Protein 3VU5 (pdb70)

Sequence (60 aa):
NNLLRAIEAQQHLLQLTVWGIKQLQARILAVERYLKDQWEEWDKKIEEYTKKIEELIKKS

Secondary structure (DSSP, 8-state):
-HHHHHHHHHHHHHHHHHHHHHHHHHHHHHHHHHHHH-/-HHHHHHHHHHHHHHHHHHHH-

Structure (mmCIF, N/CA/C/O backbone):
data_3VU5
#
_entry.id   3VU5
#
_cell.length_a   45.281
_cell.length_b   45.281
_cell.length_c   183.218
_cell.angle_alpha   90.00
_cell.angle_beta   90.00
_cell.angle_gamma   120.00
#
_symmetry.space_group_name_H-M   'P 63 2 2'
#
loop_
_entity.id
_entity.type
_entity.pdbx_description
1 polymer 'Transmembrane protein gp41'
2 polymer SC22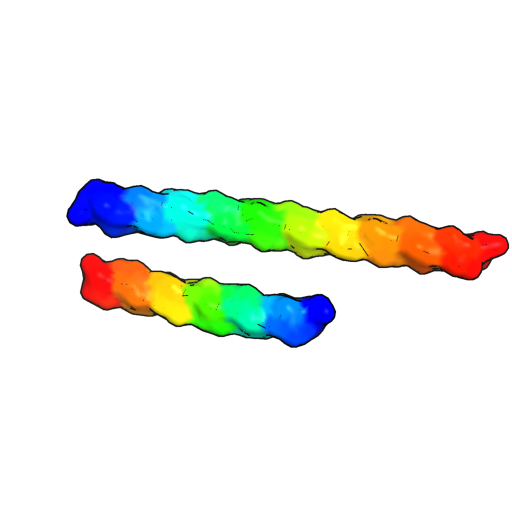
3 non-polymer 'SULFATE ION'
4 non-polymer 'AMMONIUM ION'
5 water water
#
loop_
_atom_site.group_PDB
_atom_site.id
_atom_site.type_symbol
_atom_site.label_atom_id
_atom_site.label_alt_id
_atom_site.label_comp_id
_atom_site.label_asym_id
_atom_site.label_entity_id
_atom_site.label_seq_id
_atom_site.pdbx_PDB_ins_code
_atom_site.Cartn_x
_atom_site.Cartn_y
_atom_site.Cartn_z
_atom_site.occupancy
_atom_site.B_iso_or_equiv
_atom_site.auth_seq_id
_atom_site.auth_comp_id
_atom_site.auth_asym_id
_atom_site.auth_atom_id
_atom_site.pdbx_PDB_model_num
ATOM 1 N N . ASN A 1 1 ? -16.427 11.954 -45.345 1.00 57.13 553 ASN A N 1
ATOM 2 C CA . ASN A 1 1 ? -15.255 11.233 -44.850 1.00 52.69 553 ASN A CA 1
ATOM 3 C C . ASN A 1 1 ? -14.601 11.903 -43.627 1.00 54.38 553 ASN A C 1
ATOM 4 O O . ASN A 1 1 ? -14.292 11.250 -42.627 1.00 41.86 553 ASN A O 1
ATOM 14 N N . ASN A 1 2 ? -14.378 13.204 -43.718 1.00 43.74 554 ASN A N 1
ATOM 15 C CA . ASN A 1 2 ? -14.062 13.970 -42.541 1.00 49.95 554 ASN A CA 1
ATOM 16 C C . ASN A 1 2 ? -15.294 14.022 -41.663 1.00 49.79 554 ASN A C 1
ATOM 17 O O . ASN A 1 2 ? -15.189 14.189 -40.425 1.00 41.83 554 ASN A O 1
ATOM 28 N N . LEU A 1 3 ? -16.457 13.862 -42.298 1.00 40.60 555 LEU A N 1
ATOM 29 C CA . LEU A 1 3 ? -17.720 13.873 -41.565 1.00 46.57 555 LEU A CA 1
ATOM 30 C C . LEU A 1 3 ? -17.833 12.619 -40.719 1.00 42.72 555 LEU A C 1
ATOM 31 O O . LEU A 1 3 ? -18.259 12.664 -39.551 1.00 40.51 555 LEU A O 1
ATOM 47 N N . LEU A 1 4 ? -17.432 11.498 -41.300 1.00 34.79 556 LEU A N 1
ATOM 48 C CA . LEU A 1 4 ? -17.445 10.235 -40.582 1.00 41.85 556 LEU A CA 1
ATOM 49 C C . LEU A 1 4 ? -16.434 10.258 -39.459 1.00 38.30 556 LEU A C 1
ATOM 50 O O . LEU A 1 4 ? -16.744 9.794 -38.367 1.00 37.71 556 LEU A O 1
ATOM 66 N N . ARG A 1 5 ? -15.245 10.802 -39.716 1.00 34.32 557 ARG A N 1
ATOM 67 C CA . ARG A 1 5 ? -14.216 10.890 -38.698 1.00 37.69 557 ARG A CA 1
ATOM 68 C C . ARG A 1 5 ? -14.688 11.757 -37.508 1.00 40.01 557 ARG A C 1
ATOM 69 O O . ARG A 1 5 ? -14.339 11.477 -36.360 1.00 32.21 557 ARG A O 1
ATOM 90 N N . ALA A 1 6 ? -15.441 12.813 -37.807 1.00 35.32 558 ALA A N 1
ATOM 91 C CA . ALA A 1 6 ? -16.023 13.671 -36.792 1.00 35.45 558 ALA A CA 1
ATOM 92 C C . ALA A 1 6 ? -16.890 12.853 -35.878 1.00 35.52 558 ALA A C 1
ATOM 93 O O . ALA A 1 6 ? -16.765 12.940 -34.667 1.00 33.18 558 ALA A O 1
ATOM 100 N N . ILE A 1 7 ? -17.779 12.074 -36.488 1.00 33.04 559 ILE A N 1
ATOM 101 C CA . ILE A 1 7 ? -18.748 11.264 -35.777 1.00 33.45 559 ILE A CA 1
ATOM 102 C C . ILE A 1 7 ? -18.055 10.207 -34.939 1.00 37.57 559 ILE A C 1
ATOM 103 O O . ILE A 1 7 ? -18.503 9.911 -33.827 1.00 29.23 559 ILE A O 1
ATOM 119 N N . GLU A 1 8 ? -16.973 9.635 -35.461 1.00 31.39 560 GLU A N 1
ATOM 120 C CA . GLU A 1 8 ? -16.191 8.670 -34.693 1.00 33.04 560 GLU A CA 1
ATOM 121 C C . GLU A 1 8 ? -15.569 9.326 -33.463 1.00 34.68 560 GLU A C 1
ATOM 122 O O . GLU A 1 8 ? -15.535 8.720 -32.418 1.00 34.16 560 GLU A O 1
ATOM 134 N N . ALA A 1 9 ? -15.093 10.559 -33.594 1.00 33.24 561 ALA A N 1
ATOM 135 C CA . ALA A 1 9 ? -14.443 11.255 -32.500 1.00 31.70 561 ALA A CA 1
ATOM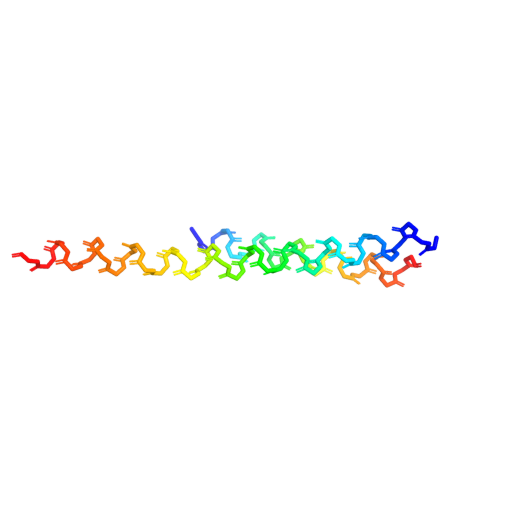 136 C C . ALA A 1 9 ? -15.489 11.651 -31.452 1.00 35.77 561 ALA A C 1
ATOM 137 O O . ALA A 1 9 ? -15.245 11.605 -30.241 1.00 28.62 561 ALA A O 1
ATOM 144 N N . GLN A 1 10 ? -16.644 12.073 -31.943 1.00 30.77 562 GLN A N 1
ATOM 145 C CA . GLN A 1 10 ? -17.764 12.357 -31.091 1.00 33.11 562 GLN A CA 1
ATOM 146 C C . GLN A 1 10 ? -18.184 11.127 -30.300 1.00 38.25 562 GLN A C 1
ATOM 147 O O . GLN A 1 10 ? -18.569 11.244 -29.110 1.00 28.18 562 GLN A O 1
ATOM 161 N N . GLN A 1 11 ? -18.145 9.968 -30.948 1.00 28.29 563 GLN A N 1
ATOM 162 C CA . GLN A 1 11 ? -18.479 8.710 -30.269 1.00 30.81 563 GLN A CA 1
ATOM 163 C C . GLN A 1 11 ? -17.478 8.411 -29.145 1.00 33.68 563 GLN A C 1
ATOM 164 O O . GLN A 1 11 ? -17.890 7.941 -28.075 1.00 29.13 563 GLN A O 1
ATOM 178 N N . HIS A 1 12 ? -16.183 8.672 -29.369 1.00 30.83 564 HIS A N 1
ATOM 179 C CA . HIS A 1 12 ? -15.202 8.514 -28.270 1.00 36.57 564 HIS A CA 1
ATOM 180 C C . HIS A 1 12 ? -15.515 9.465 -27.123 1.00 31.22 564 HIS A C 1
ATOM 181 O O . HIS A 1 12 ? -15.383 9.111 -25.961 1.00 31.00 564 HIS A O 1
ATOM 196 N N . LEU A 1 13 ? -15.907 10.692 -27.449 1.00 27.33 565 LEU A N 1
ATOM 197 C CA . LEU A 1 13 ? -16.253 11.670 -26.415 1.00 30.52 565 LEU A CA 1
ATOM 198 C C . LEU A 1 13 ? -17.414 11.164 -25.571 1.00 34.14 565 LEU A C 1
ATOM 199 O O . LEU A 1 13 ? -17.404 11.257 -24.355 1.00 31.97 565 LEU A O 1
ATOM 215 N N . LEU A 1 14 ? -18.440 10.665 -26.240 1.00 28.74 566 LEU A N 1
ATOM 216 C CA . LEU A 1 14 ? -19.602 10.133 -25.565 1.00 31.32 566 LEU A CA 1
ATOM 217 C C . LEU A 1 14 ? -19.273 8.983 -24.622 1.00 32.49 566 LEU A C 1
ATOM 218 O O . LEU A 1 14 ? -19.836 8.894 -23.495 1.00 31.50 566 LEU A O 1
ATOM 234 N N . GLN A 1 15 ? -18.407 8.067 -25.059 1.00 30.06 567 GLN A N 1
ATOM 235 C CA . GLN A 1 15 ? -18.014 6.954 -24.185 1.00 32.17 567 GLN A CA 1
ATOM 236 C C . GLN A 1 15 ? -17.251 7.438 -22.943 1.00 32.26 567 GLN A C 1
ATOM 237 O O . GLN A 1 15 ? -17.394 6.849 -21.846 1.00 24.26 567 GLN A O 1
ATOM 251 N N . LEU A 1 16 ? -16.490 8.515 -23.110 1.00 28.50 568 LEU A N 1
ATOM 252 C CA . LEU A 1 16 ? -15.839 9.186 -21.980 1.00 28.08 568 LEU A CA 1
ATOM 253 C C . LEU A 1 16 ? -16.861 9.801 -21.010 1.00 31.09 568 LEU A C 1
ATOM 254 O O . LEU A 1 16 ? -16.659 9.773 -19.780 1.00 29.72 568 LEU A O 1
ATOM 270 N N . THR A 1 17 ? -17.961 10.345 -21.532 1.00 24.84 569 THR A N 1
ATOM 271 C CA . THR A 1 17 ? -18.956 10.875 -20.627 1.00 30.65 569 THR A CA 1
ATOM 272 C C . THR A 1 17 ? -19.702 9.769 -19.859 1.00 28.90 569 THR A C 1
ATOM 273 O O . THR A 1 17 ? -19.977 9.929 -18.651 1.00 25.42 569 THR A O 1
ATOM 284 N N . VAL A 1 18 ? -19.988 8.663 -20.542 1.00 23.05 570 VAL A N 1
ATOM 285 C CA . VAL A 1 18 ? -20.581 7.464 -19.938 1.00 24.66 570 VAL A CA 1
ATOM 286 C C . VAL A 1 18 ? -19.697 6.943 -18.799 1.00 25.12 570 VAL A C 1
ATOM 287 O O . VAL A 1 18 ? -20.196 6.662 -17.733 1.00 23.45 570 VAL A O 1
ATOM 300 N N . TRP A 1 19 ? -18.397 6.792 -19.037 1.00 23.13 571 TRP A N 1
ATOM 301 C CA . TRP A 1 19 ? -17.463 6.395 -18.004 1.00 27.40 571 TRP A CA 1
ATOM 302 C C . TRP A 1 19 ? -17.601 7.320 -16.763 1.00 27.13 571 TRP A C 1
ATOM 303 O O . TRP A 1 19 ? -17.609 6.863 -15.627 1.00 25.94 571 TRP A O 1
ATOM 324 N N . GLY A 1 20 ? -17.707 8.618 -17.011 1.00 27.21 572 GLY A N 1
ATOM 325 C CA . GLY A 1 20 ? -17.735 9.624 -15.976 1.00 23.58 572 GLY A CA 1
ATOM 326 C C . GLY A 1 20 ? -18.984 9.491 -15.160 1.00 23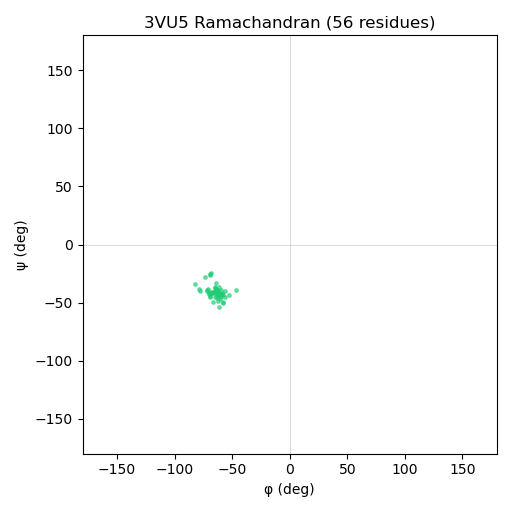.34 572 GLY A C 1
ATOM 327 O O . GLY A 1 20 ? -18.927 9.400 -13.936 1.00 22.91 572 GLY A O 1
ATOM 331 N N . ILE A 1 21 ? -20.115 9.408 -15.842 1.00 19.85 573 ILE A N 1
ATOM 332 C CA . ILE A 1 21 ? -21.403 9.287 -15.190 1.00 23.34 573 ILE A CA 1
ATOM 333 C C . ILE A 1 21 ? -21.498 8.033 -14.323 1.00 24.67 573 ILE A C 1
ATOM 334 O O . ILE A 1 21 ? -22.003 8.074 -13.198 1.00 21.42 573 ILE A O 1
ATOM 350 N N . LYS A 1 22 ? -21.008 6.904 -14.829 1.00 21.65 574 LYS A N 1
ATOM 351 C CA . LYS A 1 22 ? -21.043 5.678 -14.040 1.00 23.10 574 LYS A CA 1
ATOM 352 C C . LYS A 1 22 ? -20.160 5.757 -12.771 1.00 24.68 574 LYS A C 1
ATOM 353 O O . LYS A 1 22 ? -20.493 5.159 -11.757 1.00 23.40 574 LYS A O 1
ATOM 372 N N . GLN A 1 23 ? -19.006 6.423 -12.874 1.00 20.21 575 GLN A N 1
ATOM 373 C CA . GLN A 1 23 ? -18.116 6.634 -11.752 1.00 25.45 575 GLN A CA 1
ATOM 374 C C . GLN A 1 23 ? -18.837 7.488 -10.675 1.00 25.30 575 GLN A C 1
ATOM 375 O O . GLN A 1 23 ? -18.782 7.199 -9.471 1.00 23.50 575 GLN A O 1
ATOM 389 N N . LEU A 1 24 ? -19.486 8.562 -11.128 1.00 21.29 576 LEU A N 1
ATOM 390 C CA . LEU A 1 24 ? -20.213 9.451 -10.224 1.00 23.68 576 LEU A CA 1
ATOM 391 C C . LEU A 1 24 ? -21.379 8.760 -9.529 1.00 23.55 576 LEU A C 1
ATOM 392 O O . LEU A 1 24 ? -21.612 8.940 -8.278 1.00 22.98 576 LEU A O 1
ATOM 408 N N . GLN A 1 25 ? -22.134 7.993 -10.295 1.00 20.96 577 GLN A N 1
ATOM 409 C CA . GLN A 1 25 ? -23.299 7.308 -9.723 1.00 25.35 577 GLN A CA 1
ATOM 410 C C . GLN A 1 25 ? -22.871 6.325 -8.627 1.00 25.80 577 GLN A C 1
ATOM 411 O O . GLN A 1 25 ? -23.528 6.276 -7.584 1.00 22.01 577 GLN A O 1
ATOM 425 N N . ALA A 1 26 ? -21.775 5.594 -8.835 1.00 21.85 578 ALA A N 1
ATOM 426 C CA . ALA A 1 26 ? -21.290 4.674 -7.815 1.00 23.21 578 ALA A CA 1
ATOM 427 C C . ALA A 1 26 ? -20.862 5.428 -6.573 1.00 22.90 578 ALA A C 1
ATOM 428 O O . ALA A 1 26 ? -21.092 4.997 -5.451 1.00 20.60 578 ALA A O 1
ATOM 435 N N . ARG A 1 27 ? -20.212 6.567 -6.778 1.00 24.38 579 ARG A N 1
ATOM 436 C CA . ARG A 1 27 ? -19.701 7.332 -5.663 1.00 23.43 579 ARG A CA 1
ATOM 437 C C . ARG A 1 27 ? -20.813 8.000 -4.879 1.00 20.55 579 ARG A C 1
ATOM 438 O O . ARG A 1 27 ? -20.767 8.053 -3.652 1.00 19.11 579 ARG A O 1
ATOM 459 N N . ILE A 1 28 ? -21.817 8.529 -5.559 1.00 21.05 580 ILE A N 1
ATOM 460 C CA . ILE A 1 28 ? -22.923 9.163 -4.823 1.00 24.64 580 ILE A CA 1
ATOM 461 C C . ILE A 1 28 ? -23.681 8.124 -4.003 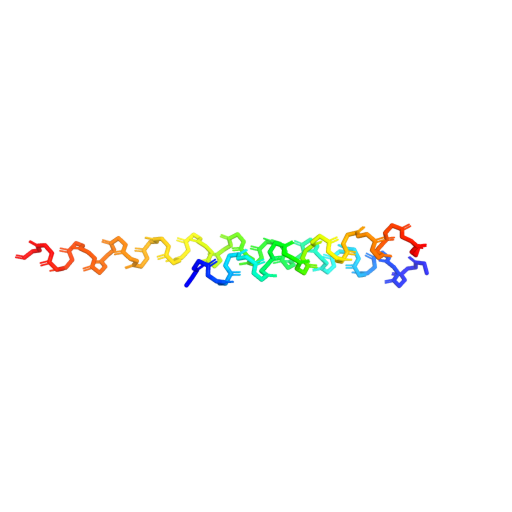1.00 22.62 580 ILE A C 1
ATOM 462 O O . ILE A 1 28 ? -24.104 8.402 -2.907 1.00 20.28 580 ILE A O 1
ATOM 478 N N . LEU A 1 29 ? -23.895 6.953 -4.579 1.00 21.98 581 LEU A N 1
ATOM 479 C CA . LEU A 1 29 ? -24.597 5.854 -3.904 1.00 20.21 581 LEU A CA 1
ATOM 480 C C . LEU A 1 29 ? -23.829 5.394 -2.681 1.00 17.84 581 LEU A C 1
ATOM 481 O O . LEU A 1 29 ? -24.426 5.177 -1.611 1.00 20.65 581 LEU A O 1
ATOM 497 N N . ALA A 1 30 ? -22.502 5.313 -2.791 1.00 19.16 582 ALA A N 1
ATOM 498 C CA . ALA A 1 30 ? -21.695 4.957 -1.636 1.00 19.12 582 ALA A CA 1
ATOM 499 C C . ALA A 1 30 ? -21.876 5.996 -0.493 1.00 22.90 582 ALA A C 1
ATOM 500 O O . ALA A 1 30 ? -21.914 5.630 0.680 1.00 20.43 582 ALA A O 1
ATOM 507 N N . VAL A 1 31 ? -21.903 7.280 -0.826 1.00 19.80 583 VAL A N 1
ATOM 508 C CA . VAL A 1 31 ? -22.126 8.318 0.159 1.00 21.43 583 VAL A CA 1
ATOM 509 C C . VAL A 1 31 ? -23.569 8.211 0.782 1.00 21.08 583 VAL A C 1
ATOM 510 O O . VAL A 1 31 ? -23.730 8.284 1.995 1.00 20.13 583 VAL A O 1
ATOM 523 N N . GLU A 1 32 ? -24.592 8.012 -0.057 1.00 18.24 584 GLU A N 1
ATOM 524 C CA . GLU A 1 32 ? -25.987 7.869 0.442 1.00 20.29 584 GLU A CA 1
ATOM 525 C C . GLU A 1 32 ? -26.039 6.693 1.403 1.00 21.91 584 GLU A C 1
ATOM 526 O O . GLU A 1 32 ? -26.624 6.758 2.466 1.00 18.86 584 GLU A O 1
ATOM 538 N N . ARG A 1 33 ? -25.363 5.607 1.049 1.00 19.60 585 ARG A N 1
ATOM 539 C CA . ARG A 1 33 ? -25.368 4.423 1.897 1.00 20.16 585 ARG A CA 1
ATOM 540 C C . ARG A 1 33 ? -24.622 4.642 3.220 1.00 23.20 585 ARG A C 1
ATOM 541 O O . ARG A 1 33 ? -25.051 4.156 4.266 1.00 22.49 585 ARG A O 1
ATOM 562 N N . TYR A 1 34 ? -23.479 5.312 3.155 1.00 19.88 586 TYR A N 1
ATOM 563 C CA . TYR A 1 34 ? -22.745 5.707 4.343 1.00 21.76 586 TYR A CA 1
ATOM 564 C C . TYR A 1 34 ? -23.635 6.550 5.281 1.00 25.34 586 TYR A C 1
ATOM 565 O O . TYR A 1 34 ? -23.697 6.318 6.490 1.00 21.49 586 TYR A O 1
ATOM 583 N N . LEU A 1 35 ? -24.358 7.511 4.729 1.00 20.20 587 LEU A N 1
ATOM 584 C CA . LEU A 1 35 ? -25.183 8.382 5.574 1.00 20.61 587 LEU A CA 1
ATOM 585 C C . LEU A 1 35 ? -26.319 7.571 6.213 1.00 27.24 587 LEU A C 1
ATOM 586 O O . LEU A 1 35 ? -26.630 7.711 7.400 1.00 23.70 587 LEU A O 1
ATOM 602 N N . LYS A 1 36 ? -26.898 6.683 5.428 1.00 23.65 588 LYS A N 1
ATOM 603 C CA . LYS A 1 36 ? -27.964 5.817 5.915 1.00 26.68 588 LYS A CA 1
ATOM 604 C C . LYS A 1 36 ? -27.467 4.921 7.022 1.00 33.99 588 LYS A C 1
ATOM 605 O O . LYS A 1 36 ? -28.155 4.765 8.033 1.00 26.89 588 LYS A O 1
ATOM 624 N N . ASP A 1 37 ? -26.276 4.339 6.845 1.00 28.60 589 ASP A N 1
ATOM 625 C CA . ASP A 1 37 ? -25.722 3.446 7.866 1.00 31.00 589 ASP A CA 1
ATOM 626 C C . ASP A 1 37 ? -25.308 4.171 9.147 1.00 38.39 589 ASP A C 1
ATOM 627 O O . ASP A 1 37 ? -25.219 3.539 10.177 1.00 29.79 589 ASP A O 1
ATOM 636 N N . GLN A 1 38 ?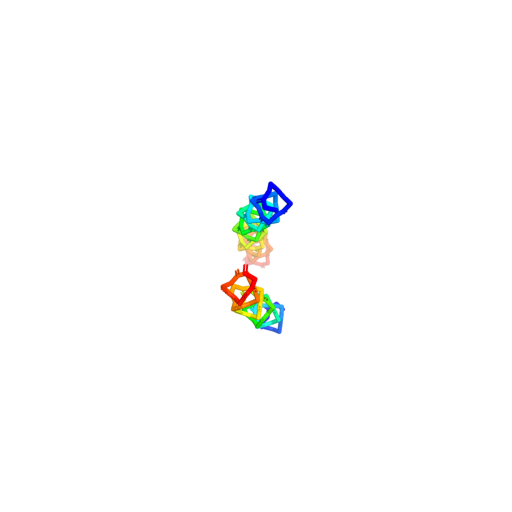 -24.989 5.461 9.073 1.00 32.45 590 GLN A N 1
ATOM 637 C CA . GLN A 1 38 ? -24.615 6.220 10.275 1.00 39.49 590 GLN A CA 1
ATOM 638 C C . GLN A 1 38 ? -25.813 6.401 11.209 1.00 45.48 590 GLN A C 1
ATOM 639 O O . GLN A 1 38 ? -25.665 6.432 12.427 1.00 50.00 590 GLN A O 1
ATOM 657 N N .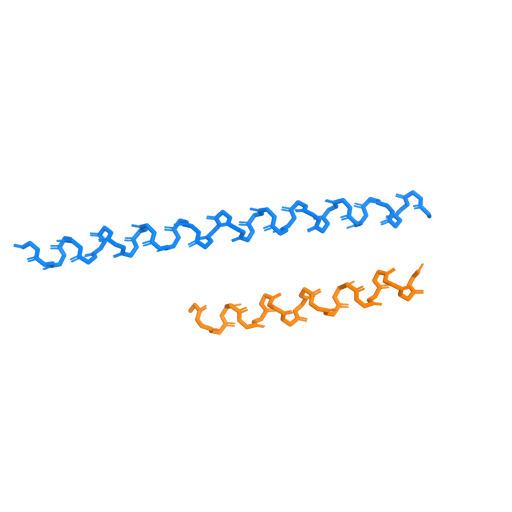 TRP B 2 2 ? -31.309 2.538 -13.209 1.00 36.41 628 TRP B N 1
ATOM 658 C CA . TRP B 2 2 ? -29.930 2.521 -13.703 1.00 45.40 628 TRP B CA 1
ATOM 659 C C . TRP B 2 2 ? -29.536 1.224 -14.412 1.00 51.22 628 TRP B C 1
ATOM 660 O O . TRP B 2 2 ? -28.555 1.195 -15.164 1.00 40.03 628 TRP B O 1
ATOM 681 N N . GLU B 2 3 ? -30.278 0.156 -14.158 1.00 48.96 629 GLU B N 1
ATOM 682 C CA . GLU B 2 3 ? -30.020 -1.120 -14.825 1.00 50.28 629 GLU B CA 1
ATOM 683 C C . GLU B 2 3 ? -30.587 -1.047 -16.224 1.00 40.62 629 GLU B C 1
ATOM 684 O O . GLU B 2 3 ? -30.003 -1.538 -17.163 1.00 48.50 629 GLU B O 1
ATOM 696 N N . GLU B 2 4 ? -31.752 -0.434 -16.329 1.00 37.40 630 GLU B N 1
ATOM 697 C CA . GLU B 2 4 ? -32.357 -0.087 -17.588 1.00 47.83 630 GLU B CA 1
ATOM 698 C C . GLU B 2 4 ? -31.509 0.932 -18.389 1.00 49.42 630 GLU B C 1
ATOM 699 O O . GLU B 2 4 ? -31.374 0.815 -19.613 1.00 39.82 630 GLU B O 1
ATOM 711 N N . TRP B 2 5 ? -30.921 1.911 -17.702 1.00 42.88 631 TRP B N 1
ATOM 712 C CA . TRP B 2 5 ? -30.007 2.862 -18.345 1.00 35.05 631 TRP B CA 1
ATOM 713 C C . TRP B 2 5 ? -28.814 2.118 -18.909 1.00 35.60 631 TRP B C 1
ATOM 714 O O . TRP B 2 5 ? -28.484 2.265 -20.088 1.00 36.45 631 TRP B O 1
ATOM 735 N N . ASP B 2 6 ? -28.149 1.342 -18.066 1.00 28.58 632 ASP B N 1
ATOM 736 C CA . ASP B 2 6 ? -26.974 0.578 -18.482 1.00 37.82 632 ASP B CA 1
ATOM 737 C C . ASP B 2 6 ? -27.249 -0.166 -19.816 1.00 44.30 632 ASP B C 1
ATOM 738 O O . ASP B 2 6 ? -26.386 -0.245 -20.706 1.00 39.85 632 ASP B O 1
ATOM 747 N N . LYS B 2 7 ? -28.463 -0.693 -19.949 1.00 42.28 633 LYS B N 1
ATOM 748 C CA . LYS B 2 7 ? -28.818 -1.508 -21.107 1.00 47.21 633 LYS B CA 1
ATOM 749 C C . LYS B 2 7 ? -29.145 -0.699 -22.366 1.00 42.69 633 LYS B C 1
ATOM 750 O O . LYS B 2 7 ? -28.828 -1.119 -23.472 1.00 43.78 633 LYS B O 1
ATOM 769 N N . LYS B 2 8 ? -29.824 0.426 -22.206 1.00 34.82 634 LYS B N 1
ATOM 770 C CA . LYS B 2 8 ? -30.056 1.314 -23.305 1.00 40.24 634 LYS B CA 1
ATOM 771 C C . LYS B 2 8 ? -28.722 1.858 -23.831 1.00 42.18 634 LYS B C 1
ATOM 772 O O . LYS B 2 8 ? -28.532 1.978 -25.047 1.00 40.01 634 LYS B O 1
ATOM 791 N N . ILE B 2 9 ? -27.790 2.165 -22.931 1.00 35.58 635 ILE B N 1
ATOM 792 C CA . ILE B 2 9 ? -26.470 2.658 -23.344 1.00 37.97 635 ILE B CA 1
ATOM 793 C C . ILE B 2 9 ? -25.742 1.634 -24.241 1.00 40.17 635 ILE B C 1
ATOM 794 O O . ILE B 2 9 ? -25.122 1.997 -25.271 1.00 38.21 635 ILE B O 1
ATOM 810 N N . GLU B 2 10 ? -25.781 0.370 -23.824 1.00 33.53 636 GLU B N 1
ATOM 811 C CA . GLU B 2 10 ? -25.060 -0.709 -24.494 1.00 41.13 636 GLU B CA 1
ATOM 812 C C . GLU B 2 10 ? -25.690 -0.969 -25.864 1.00 40.42 636 GLU B C 1
ATOM 813 O O . GLU B 2 10 ? -24.985 -1.157 -26.846 1.00 42.65 636 GLU B O 1
ATOM 825 N N . GLU B 2 11 ? -27.016 -0.928 -25.903 1.00 38.41 637 GLU B N 1
ATOM 826 C CA . GLU B 2 11 ? -27.794 -1.095 -27.124 1.00 45.72 637 GLU B CA 1
ATOM 827 C C . GLU B 2 11 ? -27.520 -0.014 -28.160 1.00 46.61 637 GLU B C 1
ATOM 828 O O . GLU B 2 11 ? -27.360 -0.308 -29.348 1.00 38.74 637 GLU B O 1
ATOM 840 N N . TYR B 2 12 ? -27.551 1.250 -27.745 1.00 33.46 638 TYR B N 1
ATOM 841 C CA . TYR B 2 12 ? -27.289 2.294 -28.715 1.00 38.85 638 TYR B CA 1
ATOM 842 C C . TYR B 2 12 ? -25.800 2.368 -29.090 1.00 41.85 638 TYR B C 1
ATOM 843 O O . TYR B 2 12 ? -25.452 2.740 -30.217 1.00 37.86 638 TYR B O 1
ATOM 861 N N . THR B 2 13 ? -24.924 1.961 -28.181 1.00 37.07 639 THR B N 1
ATOM 862 C CA . THR B 2 13 ? -23.491 1.938 -28.473 1.00 31.22 639 THR B CA 1
ATOM 863 C C . THR B 2 13 ? -23.207 0.869 -29.525 1.00 44.48 639 THR B C 1
ATOM 864 O O . THR B 2 13 ? -22.410 1.080 -30.460 1.00 39.70 639 THR B O 1
ATOM 875 N N . LYS B 2 14 ? -23.847 -0.287 -29.395 1.00 39.21 640 LYS B N 1
ATOM 876 C CA . LYS B 2 14 ? -23.580 -1.344 -30.371 1.00 44.36 640 LYS B CA 1
ATOM 877 C C . LYS B 2 14 ? -24.167 -0.949 -31.735 1.00 39.54 640 LYS B C 1
ATOM 878 O O . LYS B 2 14 ? -23.532 -1.133 -32.755 1.00 43.38 640 LYS B O 1
ATOM 897 N N . LYS B 2 15 ? -25.377 -0.405 -31.726 1.00 38.18 641 LYS B N 1
ATOM 898 C CA . LYS B 2 15 ? -26.039 0.067 -32.936 1.00 42.42 641 LYS B CA 1
ATOM 899 C C . LYS B 2 15 ? -25.216 1.142 -33.667 1.00 44.76 641 LYS B C 1
ATOM 900 O O . LYS B 2 15 ? -25.095 1.114 -34.891 1.00 45.48 641 LYS B O 1
ATOM 919 N N . ILE B 2 16 ? -24.649 2.086 -32.918 1.00 37.36 642 ILE B N 1
ATOM 920 C CA . ILE B 2 16 ? -23.778 3.118 -33.486 1.00 38.11 642 ILE B CA 1
ATOM 921 C C . ILE B 2 16 ? -22.505 2.567 -34.127 1.00 43.70 642 ILE B C 1
ATOM 922 O O . ILE B 2 16 ? -22.081 3.051 -35.194 1.00 37.13 642 ILE B O 1
ATOM 938 N N . GLU B 2 17 ? -21.869 1.603 -33.463 1.00 36.81 643 GLU B N 1
ATOM 939 C CA . GLU B 2 17 ? -20.596 1.065 -33.950 1.00 37.88 643 GLU B CA 1
ATOM 940 C C . GLU B 2 17 ? -20.765 0.250 -35.255 1.00 43.91 643 GLU B C 1
ATOM 941 O O . GLU B 2 17 ? -19.808 0.092 -36.026 1.00 42.40 643 GLU B O 1
ATOM 953 N N . GLU B 2 18 ? -21.955 -0.302 -35.469 1.00 35.64 644 GLU B N 1
ATOM 954 C CA . GLU B 2 18 ? -22.212 -1.120 -36.654 1.00 45.52 644 GLU B CA 1
ATOM 955 C C . GLU B 2 18 ? -22.525 -0.209 -37.841 1.00 46.77 644 GLU B C 1
ATOM 956 O O . GLU B 2 18 ? -22.179 -0.520 -38.983 1.00 47.12 644 GLU B O 1
ATOM 968 N N . LEU B 2 19 ? -23.182 0.911 -37.535 1.00 43.65 645 LEU B N 1
ATOM 969 C CA . LEU B 2 19 ? -23.491 1.958 -38.493 1.00 39.23 645 LEU B CA 1
ATOM 970 C C . LEU B 2 19 ? -22.253 2.694 -38.950 1.00 44.02 645 LEU B C 1
ATOM 971 O O . LEU B 2 19 ? -22.066 2.931 -40.148 1.00 44.33 645 LEU B O 1
ATOM 987 N N . ILE B 2 20 ? -21.388 3.037 -38.019 1.00 36.93 646 ILE B N 1
ATOM 988 C CA . ILE B 2 20 ? -20.075 3.566 -38.383 1.00 43.86 646 ILE B CA 1
ATOM 989 C C . ILE B 2 20 ? -19.281 2.608 -39.302 1.00 50.17 646 ILE B C 1
ATOM 990 O O . ILE B 2 20 ? -18.619 3.053 -40.256 1.00 46.86 646 ILE B O 1
ATOM 1006 N N . LYS B 2 21 ? -19.357 1.311 -39.019 1.00 47.94 647 LYS B N 1
ATOM 1007 C CA . LYS B 2 21 ? -18.763 0.293 -39.880 1.00 47.81 647 LYS B CA 1
ATOM 1008 C C . LYS B 2 21 ? -19.388 0.231 -41.294 1.00 50.70 647 LYS B C 1
ATOM 1009 O O . LYS B 2 21 ? -18.659 0.075 -42.270 1.00 51.28 647 LYS B O 1
ATOM 1028 N N . LYS B 2 22 ? -20.716 0.329 -41.399 1.00 47.17 648 LYS B N 1
ATOM 1029 C CA . LYS B 2 22 ? -21.406 0.270 -42.690 1.00 46.84 648 LYS B CA 1
ATOM 1030 C C . LYS B 2 22 ? -21.110 1.510 -43.525 1.00 56.50 648 LYS B C 1
ATOM 1031 O O . LYS B 2 22 ? -20.854 1.416 -44.724 1.00 46.25 648 LYS B O 1
ATOM 1050 N N . SER B 2 23 ? -21.175 2.679 -42.895 1.00 51.81 649 SER B N 1
ATOM 1051 C CA . SER B 2 23 ? -20.604 3.862 -43.503 1.00 59.73 649 SER B CA 1
ATOM 1052 C C . SER B 2 23 ? -19.144 3.549 -43.808 1.00 47.17 649 SER B C 1
ATOM 1053 O O . SER B 2 23 ? -18.434 4.389 -44.338 1.00 57.29 649 SER B O 1
#

Solvent-accessible surface area: 5681 Å² total; per-residue (Å²): 127,119,140,43,138,50,77,60,57,108,12,132,113,98,69,120,74,16,162,19,74,90,80,107,48,58,165,90,56,60,80,92,139,139,107,178,121,153,158,129,103,72,65,97,102,43,85,90,123,30,129,101,55,87,84,90,28,180,164,97

GO terms:
  GO:0044220 host cell perinuclear region of cytoplasm (C, IDA)
  GO:0044538 host cell periphery (C, IDA)
  GO:0044877 protein-containing complex binding (F, IDA)
  GO:0005515 protein binding (F, IPI)
  GO:0042609 CD4 receptor binding (F, IPI)

Foldseek 3Di:
DVVVVVVVVVVVVVVVVVVVVVVVVVVVVVVVVVVVVD/DVVVVVVVVVVVVVVVVVVVVD

Radius of gyration: 16.21 Å; Cα contacts (8 Å, |Δi|>4): 3; chains: 2; bounding box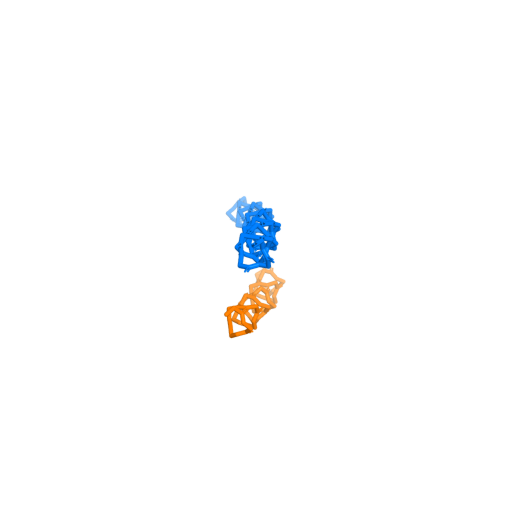: 18×16×55 Å

Organism: Human immunodeficiency virus type 1 group M subtype B (isolate BH10) (NCBI:txid11678)

InterPro domains:
  IPR000328 Retroviral envelope protein GP41-like [PF00517] (530-719)
  IPR000328 Retroviral envelope protein GP41-like [cd09909] (539-665)
  IPR000777 Human immunodeficiency virus 1, envelope glycoprotein Gp120 [PF00516] (34-511)
  IPR036377 Gp120 core superfamily [G3DSA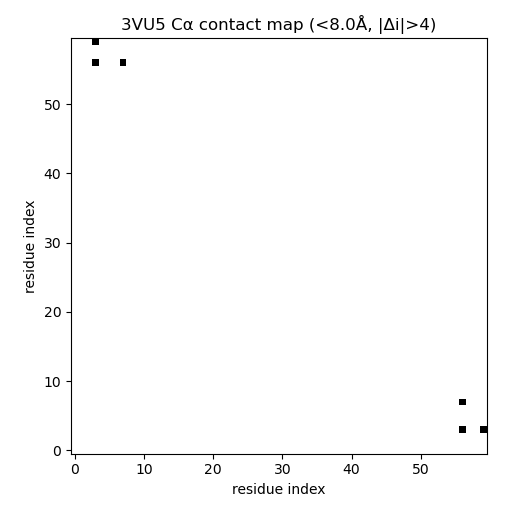:2.170.40.20] (44-164)
  IPR036377 Gp120 core superfamily [G3DSA:2.170.40.20] (165-512)
  IPR036377 Gp120 core superfamily [SSF56502] (83-492)
  IPR037527 Envelope glycoprotein Gp160 [MF_04083] (5-856)

B-factor: mean 43.29, std 17.54, range [17.1, 113.14]